Protein AF-A0A8J4X5Q2-F1 (afdb_monomer)

Radius of gyration: 15.6 Å; Cα contacts (8 Å, |Δi|>4): 130; chains: 1; bounding box: 39×39×38 Å

Solvent-accessible surface area (backbone atoms only — not comparable to full-atom values): 6870 Å² total; per-residue (Å²): 138,80,69,74,72,77,75,60,76,72,74,79,49,94,82,60,90,67,96,67,48,29,65,84,75,39,62,45,78,43,77,44,94,88,74,27,41,32,43,27,44,70,77,47,51,43,84,88,79,61,46,59,18,21,54,28,34,49,97,85,68,43,86,47,56,31,82,78,32,45,90,93,38,72,45,21,56,40,76,88,78,86,86,78,91,80,89,76,79,85,75,70,81,44,62,74,78,73,74,56,79,79,83,127

Mean predicted aligned error: 8.53 Å

InterPro domains:
  IPR002209 Fibroblast growth factor family [PF00167] (15-79)
  IPR002209 Fibroblast growth factor family [PTHR11486] (15-95)
  IPR002209 Fibroblast growth factor family [SM00442] (1-82)
  IPR008996 Cytokine IL1/FGF [SSF50353] (15-95)

Structure (mmCIF, N/CA/C/O backbone):
data_AF-A0A8J4X5Q2-F1
#
_entry.id   AF-A0A8J4X5Q2-F1
#
loop_
_atom_site.group_PDB
_atom_site.id
_atom_site.type_symbol
_atom_site.label_atom_id
_atom_site.label_alt_id
_atom_site.label_comp_id
_atom_site.label_asym_id
_atom_sit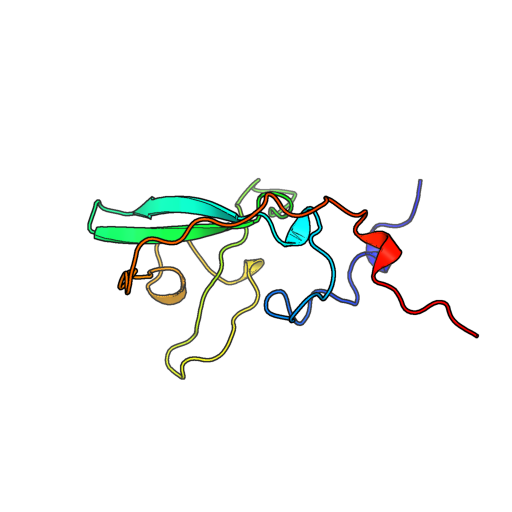e.label_entity_id
_atom_site.label_seq_id
_atom_site.pdbx_PDB_ins_code
_atom_site.Cartn_x
_atom_site.Cartn_y
_atom_site.Cartn_z
_atom_site.occupancy
_atom_site.B_iso_or_equiv
_atom_site.auth_seq_id
_atom_site.auth_comp_id
_atom_site.auth_asym_id
_atom_site.auth_atom_id
_atom_site.pdbx_PDB_model_num
ATOM 1 N N . MET A 1 1 ? 21.868 18.839 -2.110 1.00 32.06 1 MET A N 1
ATOM 2 C CA . MET A 1 1 ? 20.756 18.950 -1.141 1.00 32.06 1 MET A CA 1
ATOM 3 C C . MET A 1 1 ? 19.611 19.650 -1.857 1.00 32.06 1 MET A C 1
ATOM 5 O O . MET A 1 1 ? 19.579 20.870 -1.896 1.00 32.06 1 MET A O 1
ATOM 9 N N . SER A 1 2 ? 18.777 18.896 -2.569 1.00 32.25 2 SER A N 1
ATOM 10 C CA . SER A 1 2 ? 17.660 19.434 -3.354 1.00 32.25 2 SER A CA 1
ATOM 11 C C . SER A 1 2 ? 16.456 19.702 -2.449 1.00 32.25 2 SER A C 1
ATOM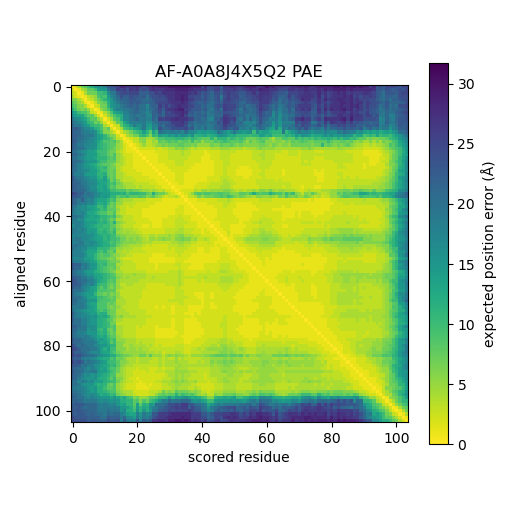 13 O O . SER A 1 2 ? 16.133 18.889 -1.585 1.00 32.25 2 SER A O 1
ATOM 15 N N . GLU A 1 3 ? 15.830 20.867 -2.630 1.00 29.08 3 GLU A N 1
ATOM 16 C CA . GLU A 1 3 ? 14.687 21.339 -1.844 1.00 29.08 3 GLU A CA 1
ATOM 17 C C . GLU A 1 3 ? 13.529 20.323 -1.823 1.00 29.08 3 GLU A C 1
ATOM 19 O O . GLU A 1 3 ? 13.101 19.861 -2.887 1.00 29.08 3 GLU A O 1
ATOM 24 N N . PRO A 1 4 ? 12.942 20.032 -0.645 1.00 38.81 4 PRO A N 1
ATOM 25 C CA . PRO A 1 4 ? 11.805 19.119 -0.521 1.00 38.81 4 PRO A CA 1
ATOM 26 C C . PRO A 1 4 ? 10.579 19.560 -1.332 1.00 38.81 4 PRO A C 1
ATOM 28 O O . PRO A 1 4 ? 9.777 18.724 -1.732 1.00 38.81 4 PRO A O 1
ATOM 31 N N . SER A 1 5 ? 10.432 20.859 -1.604 1.00 33.19 5 SER A N 1
ATOM 32 C CA . SER A 1 5 ? 9.251 21.467 -2.228 1.00 33.19 5 SER A CA 1
ATOM 33 C C . SER A 1 5 ? 9.045 21.087 -3.699 1.00 33.19 5 SER A C 1
ATOM 35 O O . SER A 1 5 ? 7.903 21.062 -4.155 1.00 33.19 5 SER A O 1
ATOM 37 N N . ARG A 1 6 ? 10.102 20.718 -4.438 1.00 37.09 6 ARG A N 1
ATOM 38 C CA . ARG A 1 6 ? 9.992 20.306 -5.854 1.00 37.09 6 ARG A CA 1
ATOM 39 C C . ARG A 1 6 ? 9.553 18.854 -6.056 1.00 37.09 6 ARG A C 1
ATOM 41 O O . ARG A 1 6 ? 9.169 18.499 -7.161 1.00 37.09 6 ARG A O 1
ATOM 48 N N . ILE A 1 7 ? 9.543 18.039 -5.000 1.00 41.34 7 ILE A N 1
ATOM 49 C CA . ILE A 1 7 ? 9.022 16.659 -5.034 1.00 41.34 7 ILE A CA 1
ATOM 50 C C . ILE A 1 7 ? 7.490 16.638 -4.822 1.00 41.34 7 ILE A C 1
ATOM 52 O O . ILE A 1 7 ? 6.828 15.637 -5.083 1.00 41.34 7 ILE A O 1
ATOM 56 N N . PHE A 1 8 ? 6.889 17.760 -4.401 1.00 37.19 8 PHE A N 1
ATOM 57 C CA . PHE A 1 8 ? 5.469 17.854 -4.046 1.00 37.19 8 PHE A CA 1
ATOM 58 C C . PHE A 1 8 ? 4.478 18.471 -5.072 1.00 37.19 8 PHE A C 1
ATOM 60 O O . PHE A 1 8 ? 3.363 18.768 -4.636 1.00 37.19 8 PHE A O 1
ATOM 67 N N . PRO A 1 9 ? 4.737 18.639 -6.393 1.00 35.28 9 PRO A N 1
ATOM 68 C CA . PRO A 1 9 ? 3.669 19.050 -7.312 1.00 35.28 9 PRO A CA 1
ATOM 69 C C . PRO A 1 9 ? 2.854 17.891 -7.924 1.00 35.28 9 PRO A C 1
ATOM 71 O O . PRO A 1 9 ? 1.687 18.093 -8.239 1.00 35.28 9 PRO A O 1
ATOM 74 N N . GLU A 1 10 ? 3.377 16.663 -8.012 1.00 44.91 10 GLU A N 1
ATOM 75 C CA . GLU A 1 10 ? 2.687 15.543 -8.703 1.00 44.91 10 GLU A CA 1
ATOM 76 C C . GLU A 1 10 ? 1.816 14.677 -7.766 1.00 44.91 10 GLU A C 1
ATOM 78 O O . GLU A 1 10 ? 1.077 13.786 -8.183 1.00 44.91 10 GLU A O 1
ATOM 83 N N . PHE A 1 11 ? 1.825 14.972 -6.463 1.00 46.19 11 PHE A N 1
ATOM 84 C CA . PHE A 1 11 ? 1.134 14.197 -5.425 1.00 46.19 11 PHE A CA 1
ATOM 85 C C . PHE A 1 11 ? -0.389 14.417 -5.361 1.00 46.19 11 PHE A C 1
ATOM 87 O O . PHE A 1 11 ? -1.036 14.255 -4.314 1.00 46.19 11 PHE A O 1
ATOM 94 N N . ARG A 1 12 ? -0.986 14.852 -6.470 1.00 38.69 12 ARG A N 1
ATOM 95 C CA . ARG A 1 12 ? -2.436 14.952 -6.606 1.00 38.69 12 ARG A CA 1
ATOM 96 C C . ARG A 1 12 ? -3.054 13.593 -6.938 1.00 38.69 12 ARG A C 1
ATOM 98 O O . ARG A 1 12 ? -4.167 13.352 -6.484 1.00 38.69 12 ARG A O 1
ATOM 105 N N . ASP A 1 13 ? -2.285 12.673 -7.522 1.00 46.78 13 ASP A N 1
ATOM 106 C CA . ASP A 1 13 ? -2.843 11.513 -8.207 1.00 46.78 13 ASP A CA 1
ATOM 107 C C . ASP A 1 13 ? -1.978 10.245 -8.062 1.00 46.78 13 ASP A C 1
ATOM 109 O O . ASP A 1 13 ? -1.418 9.704 -9.012 1.00 46.78 13 ASP A O 1
ATOM 113 N N . PHE A 1 14 ? -1.897 9.705 -6.845 1.00 50.19 14 PHE A N 1
ATOM 114 C CA . PHE A 1 14 ? -1.219 8.422 -6.575 1.00 50.19 14 PHE A CA 1
ATOM 115 C C . PHE A 1 14 ? -1.859 7.216 -7.308 1.00 50.19 14 PHE A C 1
ATOM 117 O O . PHE A 1 14 ? -1.348 6.102 -7.262 1.00 50.19 14 PHE A O 1
ATOM 124 N N . LEU A 1 15 ? -2.986 7.445 -7.987 1.00 52.84 15 LEU A N 1
ATOM 125 C CA . LEU A 1 15 ? -3.683 6.501 -8.854 1.00 52.84 15 LEU A CA 1
ATOM 126 C C . LEU A 1 15 ? -3.579 6.876 -10.339 1.00 52.84 15 LEU A C 1
ATOM 128 O O . LEU A 1 15 ? -4.460 6.549 -11.131 1.00 52.84 15 LEU A O 1
ATOM 132 N N . HIS A 1 16 ? -2.512 7.560 -10.743 1.00 62.19 16 HIS A N 1
ATOM 133 C CA . HIS A 1 16 ? -2.209 7.713 -12.157 1.00 62.19 16 HIS A CA 1
ATOM 134 C C . HIS A 1 16 ? -1.559 6.464 -12.736 1.00 62.19 16 HIS A C 1
ATOM 136 O O . HIS A 1 16 ? -0.642 5.874 -12.165 1.00 62.19 16 HIS A O 1
ATOM 142 N N . ARG A 1 17 ? -2.031 6.092 -13.927 1.00 66.94 17 ARG A N 1
ATOM 143 C CA . ARG A 1 17 ? -1.411 5.066 -14.757 1.00 66.94 17 ARG A CA 1
ATOM 144 C C . ARG A 1 17 ? 0.012 5.509 -15.104 1.00 66.94 17 ARG A C 1
ATOM 146 O O . ARG A 1 17 ? 0.190 6.540 -15.746 1.00 66.94 17 ARG A O 1
ATOM 153 N N . LYS A 1 18 ? 1.005 4.715 -14.713 1.00 76.75 18 LYS A N 1
ATOM 154 C CA . LYS A 1 18 ? 2.394 4.860 -15.163 1.00 76.75 18 LYS A CA 1
ATOM 155 C C . LYS A 1 18 ? 2.656 3.867 -16.292 1.00 76.75 18 LYS A C 1
ATOM 157 O O . LYS A 1 18 ? 2.182 2.736 -16.235 1.00 76.75 18 LYS A O 1
ATOM 162 N N . GLU A 1 19 ? 3.389 4.300 -17.314 1.00 82.88 19 GLU A N 1
ATOM 163 C CA . GLU A 1 19 ? 3.825 3.421 -18.412 1.00 82.88 19 GLU A CA 1
ATOM 164 C C . GLU A 1 19 ? 5.042 2.578 -18.015 1.00 82.88 19 GLU A C 1
ATOM 166 O O . GLU A 1 19 ? 5.210 1.460 -18.495 1.00 82.88 19 GLU A O 1
ATOM 171 N N . LEU A 1 20 ? 5.859 3.095 -17.092 1.00 87.31 20 LEU A N 1
ATOM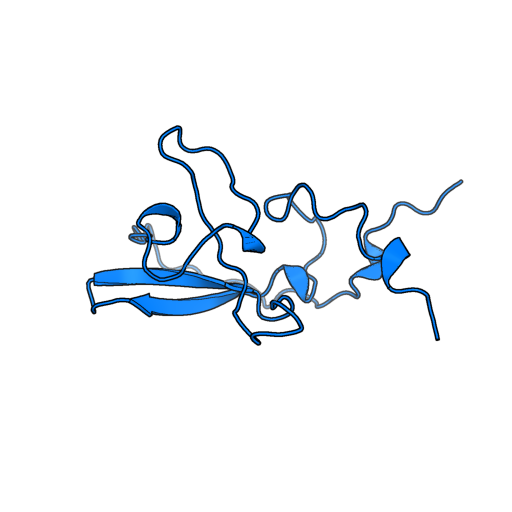 172 C CA . LEU A 1 20 ? 7.043 2.430 -16.562 1.00 87.31 20 LEU A CA 1
ATOM 173 C C . LEU A 1 20 ? 6.794 1.940 -15.137 1.00 87.31 20 LEU A C 1
ATOM 175 O O . LEU A 1 20 ? 6.160 2.621 -14.328 1.00 87.31 20 LEU A O 1
ATOM 179 N N . PHE A 1 21 ? 7.338 0.768 -14.815 1.00 87.88 21 PHE A N 1
ATOM 180 C CA . PHE A 1 21 ? 7.323 0.242 -13.456 1.00 87.88 21 PHE A CA 1
ATOM 181 C C . PHE A 1 21 ? 8.436 0.890 -12.627 1.00 87.88 21 PHE A C 1
ATOM 183 O O . PHE A 1 21 ? 9.619 0.647 -12.864 1.00 87.88 21 PHE A O 1
ATOM 190 N N . THR A 1 22 ? 8.057 1.703 -11.642 1.00 90.25 22 THR A N 1
ATOM 191 C CA . THR A 1 22 ? 8.985 2.394 -10.732 1.00 90.25 22 THR A CA 1
ATOM 192 C C . THR A 1 22 ? 8.770 1.944 -9.284 1.00 90.25 22 THR A C 1
ATOM 194 O O . THR A 1 22 ? 7.856 1.177 -8.968 1.00 90.25 22 THR A O 1
ATOM 197 N N . ALA A 1 23 ? 9.592 2.443 -8.355 1.00 90.31 23 ALA A N 1
ATOM 198 C CA . ALA A 1 23 ? 9.398 2.199 -6.924 1.00 90.31 23 ALA A CA 1
ATOM 199 C C . ALA A 1 23 ? 8.041 2.711 -6.388 1.00 90.31 23 ALA A C 1
ATOM 201 O O . ALA A 1 23 ? 7.546 2.178 -5.394 1.00 90.31 23 ALA A O 1
ATOM 202 N N . GLU A 1 24 ? 7.413 3.694 -7.047 1.00 89.12 24 GLU A N 1
ATOM 203 C CA . GLU A 1 24 ? 6.073 4.188 -6.690 1.00 89.12 24 GLU A CA 1
ATOM 204 C C . GLU A 1 24 ? 4.977 3.148 -6.955 1.00 89.12 24 GLU A C 1
ATOM 206 O O . GLU A 1 24 ? 3.961 3.133 -6.262 1.00 89.12 24 GLU A O 1
ATOM 211 N N . CYS A 1 25 ? 5.199 2.245 -7.916 1.00 90.06 25 CYS A N 1
ATOM 212 C CA . CYS A 1 25 ? 4.270 1.174 -8.274 1.00 90.06 25 CYS A CA 1
ATOM 213 C C . CYS A 1 25 ? 4.281 0.010 -7.272 1.00 90.06 25 CYS A C 1
ATOM 215 O O . CYS A 1 25 ? 3.496 -0.928 -7.412 1.00 90.06 25 CYS A O 1
ATOM 217 N N . LYS A 1 26 ? 5.175 0.029 -6.274 1.00 91.50 26 LYS A N 1
ATOM 218 C CA . LYS A 1 26 ? 5.298 -1.039 -5.280 1.00 91.50 26 LYS A CA 1
ATOM 219 C C . LYS A 1 26 ? 4.432 -0.757 -4.059 1.00 91.50 26 LYS A C 1
ATOM 221 O O . LYS A 1 26 ? 4.626 0.217 -3.322 1.00 91.50 26 LYS A O 1
ATOM 226 N N . PHE A 1 27 ? 3.521 -1.687 -3.800 1.00 95.56 27 PHE A N 1
ATOM 227 C CA . PHE A 1 27 ? 2.641 -1.670 -2.644 1.00 95.56 27 PHE A CA 1
ATOM 228 C C . PHE A 1 27 ? 2.955 -2.848 -1.733 1.00 95.56 27 PHE A C 1
ATOM 230 O O . PHE A 1 27 ? 3.141 -3.974 -2.185 1.00 95.56 27 PHE A O 1
ATOM 237 N N . LYS A 1 28 ? 2.970 -2.587 -0.428 1.00 96.81 28 LYS A N 1
ATOM 238 C CA . LYS A 1 28 ? 2.927 -3.642 0.576 1.00 96.81 28 LYS A CA 1
ATOM 239 C C . LYS A 1 28 ? 1.476 -4.065 0.766 1.00 96.81 28 LYS A C 1
ATOM 241 O O . LYS A 1 28 ? 0.660 -3.250 1.202 1.00 96.81 28 LYS A O 1
ATOM 246 N N . GLU A 1 29 ? 1.197 -5.331 0.490 1.00 97.06 29 GLU A N 1
ATOM 247 C CA . GLU A 1 29 ? -0.054 -5.983 0.861 1.00 97.06 29 GLU A CA 1
ATOM 248 C C . GLU A 1 29 ? -0.023 -6.375 2.346 1.00 97.06 29 GLU A C 1
ATOM 250 O O . GLU A 1 29 ? 1.011 -6.769 2.896 1.00 97.06 29 GLU A O 1
ATOM 255 N N . SER A 1 30 ? -1.135 -6.197 3.050 1.00 97.00 30 SER A N 1
ATOM 256 C CA . SER A 1 30 ? -1.294 -6.636 4.437 1.00 97.00 30 SER A CA 1
ATOM 257 C C . SER A 1 30 ? -2.751 -6.965 4.728 1.00 97.00 30 SER A C 1
ATOM 259 O O . SER A 1 30 ? -3.655 -6.364 4.154 1.00 97.00 30 SER A O 1
ATOM 261 N N . VAL A 1 31 ? -2.977 -7.880 5.667 1.00 97.06 31 VAL A N 1
ATOM 262 C CA . VAL A 1 31 ? -4.322 -8.204 6.152 1.00 97.06 31 VAL A CA 1
ATOM 263 C C . VAL A 1 31 ? -4.705 -7.262 7.298 1.00 97.06 31 VAL A C 1
ATOM 265 O O . VAL A 1 31 ? -3.872 -6.896 8.137 1.00 97.06 31 VAL A O 1
ATOM 268 N N . PHE A 1 32 ? -5.969 -6.850 7.337 1.00 96.81 32 PHE A N 1
ATOM 269 C CA . PHE A 1 32 ? -6.574 -6.081 8.418 1.00 96.81 32 PHE A CA 1
ATOM 270 C C . PHE A 1 32 ? -7.759 -6.847 9.012 1.00 96.81 32 PHE A C 1
ATOM 272 O O . PHE A 1 32 ? -8.654 -7.271 8.281 1.00 96.81 32 PHE A O 1
ATOM 279 N N . GLU A 1 33 ? -7.730 -7.036 10.337 1.00 94.00 33 GLU A N 1
ATOM 280 C CA . GLU A 1 33 ? -8.765 -7.747 11.115 1.00 94.00 33 GLU A CA 1
ATOM 281 C C . GLU A 1 33 ? -9.152 -9.124 10.537 1.00 94.00 33 GLU A C 1
ATOM 283 O O . GLU A 1 33 ? -10.280 -9.578 10.680 1.00 94.00 33 GLU A O 1
ATOM 288 N N . ASN A 1 34 ? -8.202 -9.798 9.877 1.00 89.12 34 ASN A N 1
ATOM 289 C CA . ASN A 1 34 ? -8.379 -11.100 9.219 1.00 89.12 34 ASN A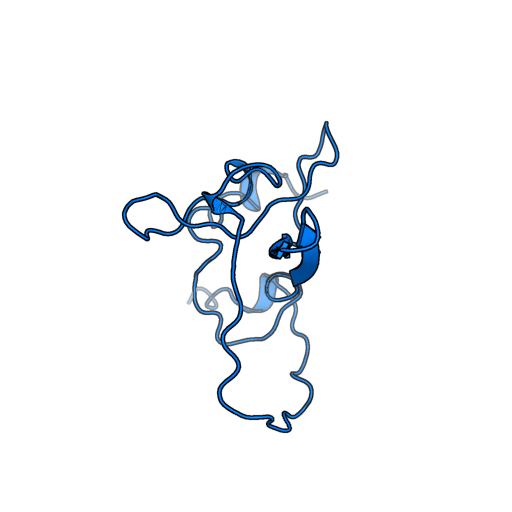 CA 1
ATOM 290 C C . ASN A 1 34 ? -9.484 -11.159 8.148 1.00 89.12 34 ASN A C 1
ATOM 292 O O . ASN A 1 34 ? -9.882 -12.251 7.754 1.00 89.12 34 ASN A O 1
ATOM 296 N N . TYR A 1 35 ? -9.953 -10.011 7.652 1.00 91.81 35 TYR A N 1
ATOM 297 C CA . TYR A 1 35 ? -11.069 -9.958 6.703 1.00 91.81 35 TYR A CA 1
ATOM 298 C C . TYR A 1 35 ? -10.782 -9.095 5.471 1.00 91.81 35 TYR A C 1
ATOM 300 O O . TYR A 1 35 ? -11.171 -9.451 4.362 1.00 91.81 35 TYR A O 1
ATOM 308 N N . TYR A 1 36 ? -10.072 -7.978 5.643 1.00 97.62 36 TYR A N 1
ATOM 309 C CA . TYR A 1 36 ? -9.777 -7.054 4.550 1.00 97.62 36 TYR A CA 1
ATOM 310 C C . TYR A 1 36 ? -8.311 -7.101 4.148 1.00 97.62 36 TYR A C 1
ATOM 312 O O . TYR A 1 36 ? -7.424 -7.273 4.987 1.00 97.62 36 TYR A O 1
ATOM 320 N N . VAL A 1 37 ? -8.051 -6.851 2.870 1.00 97.81 37 VAL A N 1
ATOM 321 C CA . VAL A 1 37 ? -6.713 -6.569 2.360 1.00 97.81 37 VAL A CA 1
ATOM 322 C C . VAL A 1 37 ? -6.529 -5.059 2.265 1.00 97.81 37 VAL A C 1
ATOM 324 O O . VAL A 1 37 ? -7.422 -4.327 1.834 1.00 97.81 37 VAL A O 1
ATOM 327 N N . ILE A 1 38 ? -5.364 -4.587 2.698 1.00 97.44 38 ILE A N 1
ATOM 328 C CA . ILE A 1 38 ? -4.958 -3.187 2.608 1.00 97.44 38 ILE A CA 1
ATOM 329 C C . ILE A 1 38 ? -3.642 -3.080 1.841 1.00 97.44 38 ILE A C 1
ATOM 331 O O . ILE A 1 38 ? -2.740 -3.903 2.011 1.00 97.44 38 ILE A O 1
ATOM 335 N N . TYR A 1 39 ? -3.510 -2.014 1.056 1.00 98.00 39 TYR A N 1
ATOM 336 C CA . TYR A 1 39 ? -2.308 -1.725 0.279 1.00 98.00 39 TYR A CA 1
ATOM 337 C C . TYR A 1 39 ? -1.689 -0.414 0.750 1.00 98.00 39 TYR A C 1
ATOM 339 O O . TYR A 1 39 ? -2.337 0.636 0.728 1.00 98.00 39 TYR A O 1
ATOM 347 N N . SER A 1 40 ? -0.431 -0.459 1.185 1.00 96.62 40 SER A N 1
ATOM 348 C CA . SER A 1 40 ? 0.320 0.736 1.582 1.00 96.62 40 SER A CA 1
ATOM 349 C C . SER A 1 40 ? 1.495 0.982 0.651 1.00 96.62 40 SER A C 1
ATOM 351 O O . SER A 1 40 ? 2.170 0.025 0.273 1.00 96.62 40 SER A O 1
ATOM 353 N N . SER A 1 41 ? 1.797 2.245 0.351 1.00 94.12 41 SER A N 1
ATOM 354 C CA . SER A 1 41 ? 3.011 2.587 -0.395 1.00 94.12 41 SER A CA 1
ATOM 355 C C . SER A 1 41 ? 4.255 2.036 0.312 1.00 94.12 41 SER A C 1
ATOM 357 O O . SER A 1 41 ? 4.379 2.128 1.539 1.00 94.12 41 SER A O 1
ATOM 359 N N . MET A 1 42 ? 5.190 1.474 -0.457 1.00 93.88 42 MET A N 1
ATOM 360 C CA . MET A 1 42 ? 6.508 1.113 0.071 1.00 93.88 42 MET A CA 1
ATOM 361 C C . MET A 1 42 ? 7.427 2.329 0.236 1.00 93.88 42 MET A C 1
ATOM 363 O O . MET A 1 42 ? 8.276 2.321 1.126 1.00 93.88 42 MET A O 1
ATOM 367 N N . LEU A 1 43 ? 7.223 3.371 -0.573 1.00 92.38 43 LEU A N 1
ATOM 368 C CA . LEU A 1 43 ? 8.059 4.569 -0.617 1.00 92.38 43 LEU A CA 1
ATOM 369 C C . LEU A 1 43 ? 7.543 5.685 0.306 1.00 92.38 43 LEU A C 1
ATOM 371 O O . LEU A 1 43 ? 8.331 6.368 0.955 1.00 92.38 43 LEU A O 1
ATOM 375 N N . TYR A 1 44 ? 6.221 5.859 0.402 1.00 91.88 44 TYR A N 1
ATOM 376 C CA . TYR A 1 44 ? 5.625 7.055 1.001 1.00 91.88 44 TYR A CA 1
ATOM 377 C C . TYR A 1 44 ? 5.020 6.843 2.386 1.00 91.88 44 TYR A C 1
ATOM 379 O O . TYR A 1 44 ? 4.178 5.969 2.624 1.00 91.88 44 TYR A O 1
ATOM 387 N N . ARG A 1 45 ? 5.440 7.710 3.312 1.00 93.75 45 ARG A N 1
ATOM 388 C CA . ARG A 1 45 ? 5.034 7.740 4.722 1.00 93.75 45 ARG A CA 1
ATOM 389 C C . ARG A 1 45 ? 4.983 9.187 5.211 1.00 93.75 45 ARG A C 1
ATOM 391 O O . ARG A 1 45 ? 5.649 10.059 4.662 1.00 93.75 45 ARG A O 1
ATOM 398 N N . GLN A 1 46 ? 4.170 9.473 6.226 1.00 91.19 46 GLN A N 1
ATOM 399 C CA . GLN A 1 46 ? 4.258 10.745 6.948 1.00 91.19 46 GLN A CA 1
ATOM 400 C C . GLN A 1 46 ? 5.629 10.841 7.623 1.00 91.19 46 GLN A C 1
ATOM 402 O O . GLN A 1 46 ? 6.009 9.910 8.328 1.00 91.19 46 GLN A O 1
ATOM 407 N N . GLN A 1 47 ? 6.342 11.951 7.417 1.00 89.50 47 GLN A N 1
ATOM 408 C CA . GLN A 1 47 ? 7.707 12.122 7.928 1.00 89.50 47 GLN A CA 1
ATOM 409 C C . GLN A 1 47 ? 7.763 12.099 9.460 1.00 89.50 47 GLN A C 1
ATOM 411 O O . GLN A 1 47 ? 8.595 11.401 10.022 1.00 89.50 47 GLN A O 1
ATOM 416 N N . GLU A 1 48 ? 6.840 12.794 10.127 1.00 92.06 48 GLU A N 1
ATOM 417 C CA . GLU A 1 48 ? 6.840 12.906 11.592 1.00 92.06 48 GLU A CA 1
ATOM 418 C C . GLU A 1 48 ? 6.381 11.620 12.291 1.00 92.06 48 GLU A C 1
ATOM 420 O O . GLU A 1 48 ? 7.025 11.138 13.214 1.00 92.06 48 GLU A O 1
ATOM 425 N N . SER A 1 49 ? 5.256 11.044 11.855 1.00 93.06 49 SER A N 1
ATOM 426 C CA . SER A 1 49 ? 4.635 9.899 12.539 1.00 93.06 49 SER A CA 1
ATOM 427 C C . SER A 1 49 ? 5.091 8.535 12.016 1.00 93.06 49 SER A C 1
ATOM 429 O O . SER A 1 49 ? 4.700 7.505 12.562 1.00 93.06 49 SER A O 1
ATOM 431 N N . GLY A 1 50 ? 5.812 8.492 10.890 1.00 93.62 50 GLY A N 1
ATOM 432 C CA . GLY A 1 50 ? 6.148 7.255 10.173 1.00 93.62 50 GLY A CA 1
ATOM 433 C C . GLY A 1 50 ? 4.942 6.528 9.556 1.00 93.62 50 GLY A C 1
ATOM 434 O O . GLY A 1 50 ? 5.085 5.448 8.967 1.00 93.62 50 GLY A O 1
ATOM 435 N N . ARG A 1 51 ? 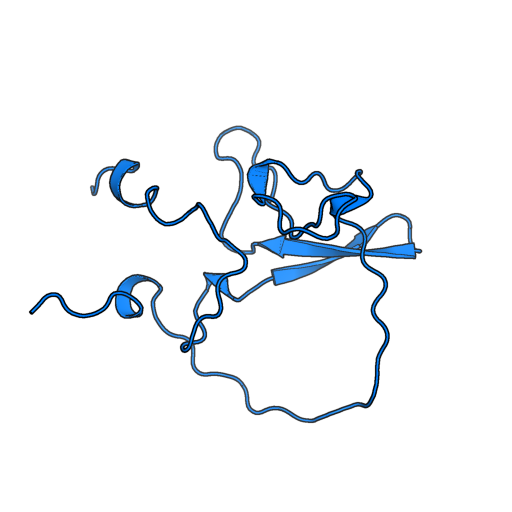3.733 7.096 9.666 1.00 94.44 51 ARG A N 1
ATOM 436 C CA . ARG A 1 51 ? 2.493 6.463 9.212 1.00 94.44 51 ARG A CA 1
ATOM 437 C C . ARG A 1 51 ? 2.499 6.290 7.698 1.00 94.44 51 ARG A C 1
ATOM 439 O O . ARG A 1 51 ? 2.612 7.263 6.954 1.00 94.44 51 ARG A O 1
ATOM 446 N N . ALA A 1 52 ? 2.31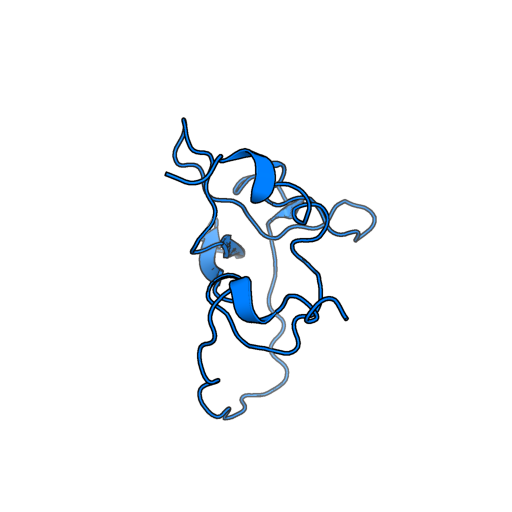4 5.052 7.248 1.00 94.81 52 ALA A N 1
ATOM 447 C CA . ALA A 1 52 ? 2.241 4.738 5.828 1.00 94.81 52 ALA A CA 1
ATOM 448 C C . ALA A 1 52 ? 1.055 5.422 5.138 1.00 94.81 52 ALA A C 1
ATOM 450 O O . ALA A 1 52 ? 0.033 5.727 5.763 1.00 94.81 52 ALA A O 1
ATOM 451 N N . TRP A 1 53 ? 1.213 5.660 3.841 1.00 96.38 53 TRP A N 1
ATOM 452 C CA . TRP A 1 53 ? 0.138 6.131 2.978 1.00 96.38 53 TRP A CA 1
ATOM 453 C C . TRP A 1 53 ? -0.558 4.922 2.366 1.00 96.38 53 TRP A C 1
ATOM 455 O O . TRP A 1 53 ? 0.104 3.962 1.971 1.00 96.38 53 TRP A O 1
ATOM 465 N N . PHE A 1 54 ? -1.885 4.961 2.314 1.00 96.25 54 PHE A N 1
ATOM 466 C CA . PHE A 1 54 ? -2.699 3.818 1.907 1.00 96.25 54 PHE A CA 1
ATOM 467 C C . PHE A 1 54 ? -3.451 4.115 0.618 1.00 96.25 54 PHE A C 1
ATOM 469 O O . PHE A 1 54 ? -3.915 5.234 0.410 1.00 96.25 54 PHE A O 1
ATOM 476 N N . LEU A 1 55 ? -3.600 3.097 -0.223 1.00 95.94 55 LEU A N 1
ATOM 477 C CA . LEU A 1 55 ? -4.576 3.121 -1.301 1.00 95.94 55 LEU A CA 1
ATOM 478 C C . LEU A 1 55 ? -5.980 3.222 -0.695 1.00 95.94 55 LEU A C 1
ATOM 480 O O . LEU A 1 55 ? -6.268 2.549 0.296 1.00 95.94 55 LEU A O 1
ATOM 484 N N . GLY A 1 56 ? -6.850 4.046 -1.276 1.00 95.06 56 GLY A N 1
ATOM 485 C CA . GLY A 1 56 ? -8.230 4.098 -0.823 1.00 95.06 56 GLY A CA 1
ATOM 486 C C . GLY A 1 56 ? -9.185 4.851 -1.732 1.00 95.06 56 GLY A C 1
ATOM 487 O O . GLY A 1 56 ? -8.774 5.711 -2.516 1.00 95.06 56 GLY A O 1
ATOM 488 N N . LEU A 1 57 ? -10.465 4.517 -1.585 1.00 94.38 57 LEU A N 1
ATOM 489 C CA . LEU A 1 57 ? -11.590 5.114 -2.300 1.00 94.38 57 LEU A CA 1
ATOM 490 C C . LEU A 1 57 ? -12.564 5.764 -1.310 1.00 94.38 57 LEU A C 1
ATOM 492 O O . LEU A 1 57 ? -12.726 5.290 -0.183 1.00 94.38 57 LEU A O 1
ATOM 496 N N . ASN A 1 58 ? -13.213 6.857 -1.714 1.00 93.12 58 ASN A N 1
ATOM 497 C CA . ASN A 1 58 ? -14.313 7.441 -0.944 1.00 93.12 58 ASN A CA 1
ATOM 498 C C . ASN A 1 58 ? -15.624 6.660 -1.169 1.00 93.12 58 ASN A C 1
ATOM 500 O O . ASN A 1 58 ? -15.655 5.649 -1.872 1.00 93.12 58 ASN A O 1
ATOM 504 N N . LYS A 1 59 ? -16.716 7.112 -0.541 1.00 94.81 59 LYS A N 1
ATOM 505 C CA . LYS A 1 59 ? -18.024 6.440 -0.639 1.00 94.81 59 LYS A CA 1
ATOM 506 C C . LYS A 1 59 ? -18.597 6.487 -2.056 1.00 94.81 59 LYS A C 1
ATOM 508 O O . LYS A 1 59 ? -19.369 5.616 -2.432 1.00 94.81 59 LYS A O 1
ATOM 513 N N . GLU A 1 60 ? -18.182 7.478 -2.831 1.00 95.31 60 GLU A N 1
ATOM 514 C CA . GLU A 1 60 ? -18.547 7.699 -4.224 1.00 95.31 60 GLU A CA 1
ATOM 515 C C . GLU A 1 60 ? -17.652 6.898 -5.192 1.00 95.31 60 GLU A C 1
ATOM 517 O O . GLU A 1 60 ? -17.783 7.030 -6.406 1.00 95.31 60 GLU A O 1
ATOM 522 N N . GLY A 1 61 ? -16.729 6.072 -4.678 1.00 89.31 61 GLY A N 1
ATOM 523 C CA . GLY A 1 61 ? -15.821 5.243 -5.477 1.00 89.31 61 GLY A CA 1
ATOM 524 C C . GLY A 1 61 ? -14.640 6.001 -6.091 1.00 89.31 61 GLY A C 1
ATOM 525 O O . GLY A 1 61 ? -13.930 5.456 -6.931 1.00 89.31 61 GLY A O 1
ATOM 526 N N . GLN A 1 62 ? -14.402 7.248 -5.686 1.00 90.62 62 GLN A N 1
ATOM 527 C CA . GLN A 1 62 ? -13.332 8.093 -6.209 1.00 90.62 62 GLN A CA 1
ATOM 528 C C . GLN A 1 62 ? -12.028 7.902 -5.431 1.00 90.62 62 GLN A C 1
ATOM 530 O O . GLN A 1 62 ? -12.020 7.741 -4.208 1.00 90.62 62 GLN A O 1
ATOM 535 N N . ALA A 1 63 ? -10.913 8.001 -6.154 1.00 88.62 63 ALA A N 1
ATOM 536 C CA . ALA A 1 63 ? -9.560 7.967 -5.618 1.00 88.62 63 ALA A CA 1
ATOM 537 C C . ALA A 1 63 ? -9.338 8.990 -4.490 1.00 88.62 63 ALA A C 1
ATOM 539 O O . ALA A 1 63 ? -9.618 10.181 -4.634 1.00 88.62 63 ALA A O 1
ATOM 540 N N . MET A 1 64 ? -8.758 8.541 -3.376 1.00 91.00 64 MET A N 1
ATOM 541 C CA . MET A 1 64 ? -8.347 9.410 -2.274 1.00 91.00 64 MET A CA 1
ATOM 542 C C . MET A 1 64 ? -6.827 9.588 -2.227 1.00 91.00 64 MET A C 1
ATOM 544 O O . MET A 1 64 ? -6.059 8.667 -2.500 1.00 91.00 64 MET A O 1
ATOM 548 N N . LYS A 1 65 ? -6.372 10.765 -1.774 1.00 88.44 65 LYS A N 1
ATOM 549 C CA . LYS A 1 65 ? -4.947 10.996 -1.486 1.00 88.44 65 LYS A CA 1
ATOM 550 C C . LYS A 1 65 ? -4.468 10.065 -0.373 1.00 88.44 65 LYS A C 1
ATOM 552 O O . LYS A 1 65 ? -5.035 10.078 0.722 1.00 88.44 65 LYS A O 1
ATOM 557 N N . GLY A 1 66 ? -3.384 9.328 -0.612 1.00 89.12 66 GLY A N 1
ATOM 558 C CA . GLY A 1 66 ? -2.960 8.251 0.287 1.00 89.12 66 GLY A CA 1
ATOM 559 C C . GLY A 1 66 ? -2.617 8.683 1.718 1.00 89.12 66 GLY A C 1
ATOM 560 O O . GLY A 1 66 ? -2.818 7.916 2.658 1.00 89.12 66 GLY A O 1
ATOM 561 N N . ASN A 1 67 ? -2.187 9.932 1.930 1.00 91.81 67 ASN A N 1
ATOM 562 C CA . ASN A 1 67 ? -1.956 10.483 3.271 1.00 91.81 67 ASN A CA 1
ATOM 563 C C . ASN A 1 67 ? -3.252 10.702 4.082 1.00 91.81 67 ASN A C 1
ATOM 565 O O . ASN A 1 67 ? -3.204 10.717 5.317 1.00 91.81 67 ASN A O 1
ATOM 569 N N . ARG A 1 68 ? -4.402 10.861 3.412 1.00 93.25 68 ARG A N 1
ATOM 570 C CA . ARG A 1 68 ? -5.734 11.020 4.024 1.00 93.25 68 ARG A CA 1
ATOM 571 C C . ARG A 1 68 ? -6.412 9.682 4.311 1.00 93.25 68 ARG A C 1
ATOM 573 O O . ARG A 1 68 ? -7.307 9.628 5.153 1.00 93.25 68 ARG A O 1
ATOM 580 N N . VAL A 1 69 ? -5.975 8.612 3.655 1.00 95.44 69 VAL A N 1
ATOM 581 C CA . VAL A 1 69 ? -6.480 7.259 3.885 1.00 95.44 69 VAL A CA 1
ATOM 582 C C . VAL A 1 69 ? -5.845 6.687 5.158 1.00 95.44 69 VAL A C 1
ATOM 584 O O . VAL A 1 69 ? -4.639 6.804 5.393 1.00 95.44 69 VAL A O 1
ATOM 587 N N . LYS A 1 70 ? -6.672 6.097 6.025 1.00 95.75 70 LYS A N 1
ATOM 588 C CA . LYS A 1 70 ? -6.250 5.498 7.298 1.00 95.75 70 LYS A CA 1
ATOM 589 C C . LYS A 1 70 ? -6.506 3.994 7.262 1.00 95.75 70 LYS A C 1
ATOM 591 O O . LYS A 1 70 ? -7.598 3.586 6.889 1.00 95.75 70 LYS A O 1
ATOM 596 N N . LYS A 1 71 ? -5.547 3.203 7.756 1.00 96.00 71 LYS A N 1
ATOM 597 C CA . LYS A 1 71 ? -5.625 1.733 7.868 1.00 96.00 71 LYS A CA 1
ATOM 598 C C . LYS A 1 71 ? -6.938 1.216 8.475 1.00 96.00 71 LYS A C 1
ATOM 600 O O . LYS A 1 71 ? -7.463 0.207 8.031 1.00 96.00 71 LYS A O 1
ATOM 605 N N . THR A 1 72 ? -7.457 1.901 9.491 1.00 96.69 72 THR A N 1
ATOM 606 C CA . THR A 1 72 ? -8.657 1.490 10.238 1.00 96.69 72 THR A CA 1
ATOM 607 C C . THR A 1 72 ? -9.967 1.984 9.624 1.00 96.69 72 THR A C 1
ATOM 609 O O . THR A 1 72 ? -11.025 1.827 10.228 1.00 96.69 72 THR A O 1
ATOM 612 N N . LYS A 1 73 ? -9.927 2.655 8.467 1.00 97.69 73 LYS A N 1
ATOM 613 C CA . LYS A 1 73 ? -11.122 3.208 7.824 1.00 97.69 73 LYS A CA 1
ATOM 614 C C . LYS A 1 73 ? -11.523 2.364 6.610 1.00 97.69 73 LYS A C 1
ATOM 616 O O . LYS A 1 73 ? -10.630 1.985 5.857 1.00 97.69 73 LYS A O 1
ATOM 621 N N . PRO 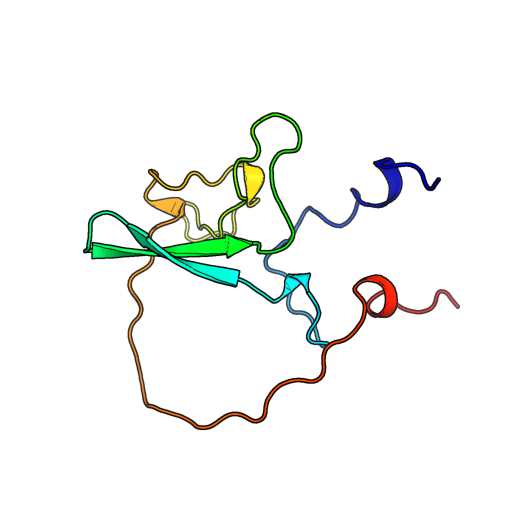A 1 74 ? -12.839 2.192 6.355 1.00 97.38 74 PRO A N 1
ATOM 622 C CA . PRO A 1 74 ? -13.345 1.410 5.222 1.00 97.38 74 PRO A CA 1
ATOM 623 C C . PRO A 1 74 ? -12.790 1.831 3.863 1.00 97.38 74 PRO A C 1
ATOM 625 O O . PRO A 1 74 ? -12.631 1.002 2.982 1.00 97.38 74 PRO A O 1
ATOM 628 N N . ALA A 1 75 ? -12.426 3.107 3.710 1.00 97.19 75 ALA A N 1
ATOM 629 C CA . ALA A 1 75 ? -11.787 3.609 2.498 1.00 97.19 75 ALA A CA 1
ATOM 630 C C . ALA A 1 75 ? -10.526 2.822 2.090 1.00 97.19 75 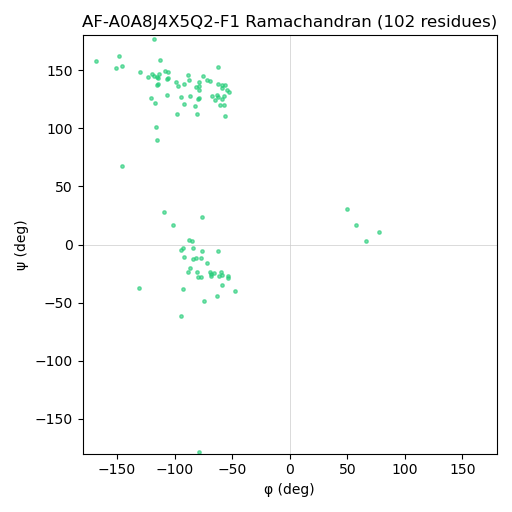ALA A C 1
ATOM 632 O O . ALA A 1 75 ? -10.191 2.813 0.914 1.00 97.19 75 ALA A O 1
ATOM 633 N N . ALA A 1 76 ? -9.821 2.195 3.040 1.00 97.56 76 ALA A N 1
ATOM 634 C CA . ALA A 1 76 ? -8.608 1.413 2.797 1.00 97.56 76 ALA A CA 1
ATOM 635 C C . ALA A 1 76 ? -8.863 -0.093 2.621 1.00 97.56 76 ALA A C 1
ATOM 637 O O . ALA A 1 76 ? -7.909 -0.843 2.429 1.00 97.56 76 ALA A O 1
ATOM 638 N N . HIS A 1 77 ? -10.104 -0.549 2.798 1.00 98.00 77 HIS A N 1
ATOM 639 C CA . HIS A 1 77 ? -10.452 -1.958 2.958 1.00 98.00 77 HIS A CA 1
ATOM 640 C C . HIS A 1 77 ? -10.916 -2.543 1.629 1.00 98.00 77 HIS A C 1
ATOM 642 O O . HIS A 1 77 ? -11.984 -2.198 1.128 1.00 98.00 77 HIS A O 1
ATOM 648 N N . PHE A 1 78 ? -10.117 -3.448 1.071 1.00 97.19 78 PHE A N 1
ATOM 649 C CA . PHE A 1 78 ? -10.406 -4.116 -0.192 1.00 97.19 78 PHE A CA 1
ATOM 650 C C . PHE A 1 78 ? -10.659 -5.605 0.033 1.00 97.19 78 PHE A C 1
ATOM 652 O O . PHE A 1 78 ? -10.055 -6.230 0.905 1.00 97.19 78 PHE A O 1
ATOM 659 N N . LEU A 1 79 ? -11.540 -6.175 -0.788 1.00 96.50 79 LEU A N 1
ATOM 660 C CA . LEU A 1 79 ? -11.766 -7.613 -0.872 1.00 96.50 79 LEU A CA 1
ATOM 661 C C . LEU A 1 79 ? -11.375 -8.076 -2.283 1.00 96.50 79 LEU A C 1
ATOM 663 O O . LEU A 1 79 ? -12.149 -7.848 -3.219 1.00 96.50 79 LEU A O 1
ATOM 667 N N . PRO A 1 80 ? -10.182 -8.671 -2.467 1.00 94.56 80 PRO A N 1
ATOM 668 C CA . PRO A 1 80 ? -9.770 -9.194 -3.760 1.00 94.56 80 PRO A CA 1
ATOM 669 C C . PRO A 1 80 ? -10.755 -10.255 -4.250 1.00 94.56 80 PRO A C 1
ATOM 671 O O . PRO A 1 80 ? -11.156 -11.141 -3.498 1.00 94.56 80 PRO A O 1
ATOM 674 N N . LYS A 1 81 ? -11.132 -10.168 -5.525 1.00 94.56 81 LYS A N 1
ATOM 675 C CA . LYS A 1 81 ? -11.928 -11.184 -6.220 1.00 94.56 81 LYS A CA 1
ATOM 676 C C . LYS A 1 81 ? -11.061 -11.776 -7.334 1.00 94.56 81 LYS A C 1
ATOM 678 O O . LYS A 1 81 ? -11.035 -11.198 -8.420 1.00 94.56 81 LYS A O 1
ATOM 683 N N . PRO A 1 82 ? -10.291 -12.847 -7.061 1.00 92.38 82 PRO A N 1
ATOM 684 C CA . PRO A 1 82 ? -9.451 -13.477 -8.073 1.00 92.38 82 PRO A CA 1
ATOM 685 C C . PRO A 1 82 ? -10.295 -13.966 -9.254 1.00 92.38 82 PRO A C 1
ATOM 687 O O . PRO A 1 82 ? -11.364 -14.536 -9.044 1.00 92.38 82 PRO A O 1
ATOM 690 N N . LEU A 1 83 ? -9.815 -13.737 -10.478 1.00 94.69 83 LEU A N 1
ATOM 691 C CA . LEU A 1 83 ? -10.439 -14.257 -11.698 1.00 94.69 83 LEU A CA 1
ATOM 692 C C . LEU A 1 83 ? -9.774 -15.575 -12.101 1.00 94.69 83 LEU A C 1
ATOM 694 O O . LEU A 1 83 ? -10.403 -16.626 -12.080 1.00 94.69 83 LEU A O 1
ATOM 698 N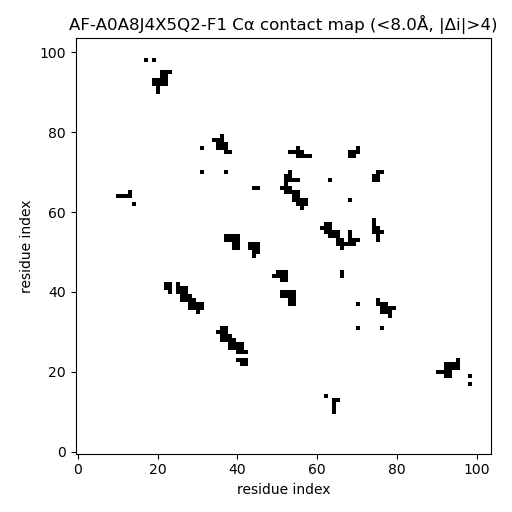 N . GLU A 1 84 ? -8.478 -15.512 -12.394 1.00 95.69 84 GLU A N 1
ATOM 699 C CA . GLU A 1 84 ? -7.638 -16.657 -12.730 1.00 95.69 84 GLU A CA 1
ATOM 700 C C . GLU A 1 84 ? -6.201 -16.422 -12.255 1.00 95.69 84 GLU A C 1
ATOM 702 O O . GLU A 1 84 ? -5.799 -15.291 -11.960 1.00 95.69 84 GLU A O 1
ATOM 707 N N . VAL A 1 85 ? -5.425 -17.501 -12.170 1.00 96.25 85 VAL A N 1
ATOM 708 C CA . VAL A 1 85 ? -3.987 -17.420 -11.908 1.00 96.25 85 VAL A CA 1
ATOM 709 C C . VAL A 1 85 ? -3.270 -17.248 -13.240 1.00 96.25 85 VAL A C 1
ATOM 711 O O . VAL A 1 85 ? -3.459 -18.044 -14.154 1.00 96.25 85 VAL A O 1
ATOM 714 N N . ALA A 1 86 ? -2.416 -16.233 -13.326 1.00 95.00 86 ALA A N 1
ATOM 715 C CA . ALA A 1 86 ? -1.632 -15.944 -14.515 1.00 95.00 86 ALA A CA 1
ATOM 716 C C . ALA A 1 86 ? -0.155 -15.758 -14.163 1.00 95.00 86 ALA A C 1
ATOM 718 O O . ALA A 1 86 ? 0.195 -15.276 -13.083 1.00 95.00 86 ALA A O 1
ATOM 719 N N . MET A 1 87 ? 0.706 -16.135 -15.105 1.00 96.62 87 MET A N 1
ATOM 720 C CA . MET A 1 87 ? 2.146 -15.933 -15.006 1.00 96.62 87 MET A CA 1
ATOM 721 C C . MET A 1 87 ? 2.510 -14.629 -15.706 1.00 96.62 87 MET A C 1
ATOM 723 O O . MET A 1 87 ? 2.192 -14.437 -16.878 1.00 96.62 87 MET A O 1
ATOM 727 N N . TYR A 1 88 ? 3.213 -13.752 -14.998 1.00 92.81 88 TYR A N 1
ATOM 728 C CA . TYR A 1 88 ? 3.707 -12.492 -15.540 1.00 92.81 88 TYR A CA 1
ATOM 729 C C . TYR A 1 88 ? 5.230 -12.480 -15.498 1.00 92.81 88 TYR A C 1
ATOM 731 O O . TYR A 1 88 ? 5.843 -13.002 -14.566 1.00 92.81 88 TYR A O 1
ATOM 739 N N . ARG A 1 89 ? 5.850 -11.864 -16.508 1.00 95.00 89 ARG A N 1
ATOM 740 C CA . ARG A 1 89 ? 7.281 -11.565 -16.462 1.00 95.00 89 ARG A CA 1
ATOM 741 C C . ARG A 1 89 ? 7.523 -10.486 -15.410 1.00 95.00 89 ARG A C 1
ATOM 743 O O . ARG A 1 89 ? 6.747 -9.537 -15.321 1.00 95.00 89 ARG A O 1
ATOM 750 N N . GLU A 1 90 ? 8.608 -10.614 -14.652 1.00 95.31 90 GLU A N 1
ATOM 751 C CA . GLU A 1 90 ? 9.010 -9.563 -13.720 1.00 95.31 90 GLU A CA 1
ATOM 752 C C . GLU A 1 90 ? 9.242 -8.241 -14.482 1.00 95.31 90 GLU A C 1
ATOM 754 O O . GLU A 1 90 ? 10.001 -8.226 -15.461 1.00 95.31 90 GLU A O 1
ATOM 759 N N . PRO A 1 91 ? 8.570 -7.142 -14.092 1.00 93.75 91 PRO A N 1
ATOM 760 C CA . PRO A 1 91 ? 8.717 -5.863 -14.768 1.00 93.75 91 PRO A CA 1
ATOM 761 C C . PRO A 1 91 ? 10.083 -5.235 -14.465 1.00 93.75 91 PRO A C 1
ATOM 763 O O . PRO A 1 91 ? 10.569 -5.274 -13.336 1.00 93.75 91 PRO A O 1
ATOM 766 N N . SER A 1 92 ? 10.688 -4.597 -15.465 1.00 94.06 92 SER A N 1
ATOM 767 C CA . SER A 1 92 ? 11.940 -3.852 -15.297 1.00 94.06 92 SER A CA 1
ATOM 768 C C . SER A 1 92 ? 11.726 -2.612 -14.428 1.00 94.06 92 SER A C 1
ATOM 770 O O . SER A 1 92 ? 10.840 -1.801 -14.712 1.00 94.06 92 SER A O 1
ATOM 772 N N . LEU A 1 93 ? 12.547 -2.463 -13.388 1.00 91.62 93 LEU A N 1
ATOM 773 C CA . LEU A 1 93 ? 12.495 -1.326 -12.474 1.00 91.62 93 LEU A CA 1
ATOM 774 C C . LEU A 1 93 ? 13.184 -0.101 -13.089 1.00 91.62 93 LEU A C 1
ATOM 776 O O . LEU A 1 93 ? 14.351 -0.181 -13.456 1.00 91.62 93 LEU A O 1
ATOM 780 N N . HIS A 1 94 ? 12.456 1.010 -13.145 1.00 90.88 94 HIS A N 1
ATOM 781 C CA . HIS A 1 94 ? 12.923 2.308 -13.632 1.00 90.88 94 HIS A CA 1
ATOM 782 C C . HIS A 1 94 ? 12.991 3.330 -12.497 1.00 90.88 94 HIS A C 1
ATOM 784 O O . HIS A 1 94 ? 12.293 3.200 -11.477 1.00 90.88 94 HIS A O 1
ATOM 790 N N . ASP A 1 95 ? 13.789 4.376 -12.695 1.00 87.56 95 ASP A N 1
ATOM 791 C CA . ASP A 1 95 ? 13.882 5.474 -11.741 1.00 87.56 95 ASP A CA 1
ATOM 792 C C . ASP A 1 95 ? 12.647 6.376 -11.826 1.00 87.56 95 ASP A C 1
ATOM 794 O O . ASP A 1 95 ? 12.085 6.638 -12.889 1.00 87.56 95 ASP A O 1
ATOM 798 N N . VAL A 1 96 ? 12.215 6.907 -10.680 1.00 78.06 96 VAL A N 1
ATOM 799 C CA . VAL A 1 96 ? 11.010 7.757 -10.601 1.00 78.06 96 VAL A CA 1
ATOM 800 C C . VAL A 1 96 ? 11.134 8.994 -11.509 1.00 78.06 96 VAL A C 1
ATOM 802 O O . VAL A 1 96 ? 10.155 9.415 -12.130 1.00 78.06 96 VAL A O 1
ATOM 805 N N . GLY A 1 97 ? 12.349 9.538 -11.639 1.00 69.69 97 GLY A N 1
ATOM 806 C CA . GLY A 1 97 ? 12.648 10.719 -12.455 1.00 69.69 97 GLY A CA 1
ATOM 807 C C . GLY A 1 97 ? 12.608 10.499 -13.972 1.00 69.69 97 GLY A C 1
ATOM 808 O O . GLY A 1 97 ? 12.506 11.476 -14.706 1.00 69.69 97 GLY A O 1
ATOM 809 N N . GLU A 1 98 ? 12.633 9.253 -14.452 1.00 61.03 98 GLU A N 1
ATOM 810 C CA . GLU A 1 98 ? 12.603 8.932 -15.891 1.00 61.03 98 GLU A CA 1
ATOM 811 C C . GLU A 1 98 ? 11.199 9.065 -16.500 1.00 61.03 98 GLU A C 1
ATOM 813 O O . GLU A 1 98 ? 11.043 9.073 -17.717 1.00 61.03 98 GLU A O 1
ATOM 818 N N . THR A 1 99 ? 10.167 9.206 -15.660 1.00 55.44 99 THR A N 1
ATOM 819 C CA . THR A 1 99 ? 8.768 9.351 -16.099 1.00 55.44 99 THR A CA 1
ATOM 820 C C . THR A 1 99 ? 8.373 10.782 -16.474 1.00 55.44 99 THR A C 1
ATOM 822 O O . THR A 1 99 ? 7.241 11.007 -16.903 1.00 55.44 99 THR A O 1
ATOM 825 N N . LEU A 1 100 ? 9.278 11.755 -16.323 1.00 54.53 100 LEU A N 1
ATOM 826 C CA . LEU A 1 100 ? 9.038 13.125 -16.770 1.00 54.53 100 LEU A CA 1
ATOM 827 C C . LEU A 1 100 ? 9.244 13.205 -18.290 1.00 54.53 100 LEU A C 1
ATOM 829 O O . LEU A 1 100 ? 10.320 12.833 -18.767 1.00 54.53 100 LEU A O 1
ATOM 833 N N . PRO A 1 101 ? 8.272 13.714 -19.073 1.00 51.16 101 PRO A N 1
ATOM 834 C CA . PRO A 1 101 ? 8.532 14.020 -20.469 1.00 51.16 101 PRO A CA 1
ATOM 835 C C . PRO A 1 101 ? 9.708 14.996 -20.531 1.00 51.16 101 PRO A C 1
ATOM 837 O O . PRO A 1 101 ? 9.727 16.020 -19.843 1.00 51.16 101 PRO A O 1
ATOM 840 N N . LYS A 1 102 ? 10.715 14.646 -21.332 1.00 37.91 102 LYS A N 1
ATOM 841 C CA . LYS A 1 102 ? 11.865 15.506 -21.603 1.00 37.91 102 LYS A CA 1
ATOM 842 C C . LYS A 1 102 ? 11.315 16.824 -22.152 1.00 37.91 102 LYS A C 1
ATOM 844 O O . LYS A 1 102 ? 10.732 16.825 -23.233 1.00 37.91 102 LYS A O 1
ATOM 849 N N . ALA A 1 103 ? 11.424 17.905 -21.381 1.00 46.41 103 ALA A N 1
ATOM 850 C CA . ALA A 1 103 ? 11.035 19.228 -21.851 1.00 46.41 103 ALA A CA 1
ATOM 851 C C . ALA A 1 103 ? 11.837 19.526 -23.128 1.00 46.41 103 ALA A C 1
ATOM 853 O O . ALA A 1 103 ? 13.069 19.440 -23.108 1.00 46.41 103 ALA A O 1
ATOM 854 N N . ALA A 1 104 ? 11.118 19.753 -24.227 1.00 39.34 104 ALA A N 1
ATOM 855 C CA . ALA A 1 104 ? 11.676 20.209 -25.494 1.00 39.34 104 ALA A CA 1
ATOM 856 C C . ALA A 1 104 ? 12.009 21.703 -25.420 1.00 39.34 104 ALA A C 1
ATOM 858 O O . ALA A 1 104 ? 11.268 22.428 -24.715 1.00 39.34 104 ALA A O 1
#

Sequence (104 aa):
MSEPSRIFPEFRDFLHRKELFTAECKFKESVFENYYVIYSSMLYRQQESGRAWFLGLNKEGQAMKGNRVKKTKPAAHFLPKPLEVAMYREPSLHDVGETLPKAA

Nearest PDB structures (foldseek):
  3hbw-assembly1_A  TM=9.847E-01  e=2.246E-10  Homo sapiens
  1q1u-assembly1_A  TM=9.802E-01  e=4.826E-09  Homo sapiens
  5w59-assembly1_A  TM=9.592E-01  e=8.071E-05  Homo sapiens
  1g82-assembly1_A  TM=9.399E-01  e=2.613E-04  Homo sapiens
  3f1r-assembly1_B  TM=9.535E-01  e=8.459E-04  Homo sapiens

Organism: Clarias magur (NCBI:txid1594786)

Foldseek 3Di:
DDDPVVVPPVLPPLPDDAPAAELSNDWDWDDDPNAFIWTFRPPDADPPPRHTFTWFADPVRDTDRRVPDDPPDCRRGDDDDDDDDDDDDDGDYDYPVVRDDDDD

Secondary structure (DSSP, 8-state):
---GGGGSSSTT-TTPPPSS-BGGG-EEEEEETTTEEEEEEEEEE-TTT-PEEE--B-TTS-B--TTT--TTSGGG-B----------PPPPPB-GGGGS----

pLDDT: mean 81.84, std 21.38, range [29.08, 98.0]